Protein AF-A0A843HU38-F1 (afdb_monomer_lite)

Structure (mmCIF, N/CA/C/O backbone):
data_AF-A0A843HU38-F1
#
_entry.id   AF-A0A843HU38-F1
#
loop_
_atom_site.group_PDB
_atom_site.id
_atom_site.type_symbol
_atom_site.label_atom_id
_atom_site.label_alt_id
_atom_site.label_comp_id
_atom_site.label_asym_id
_atom_site.label_entity_id
_atom_site.label_seq_id
_atom_site.pdbx_PDB_ins_code
_atom_site.Cartn_x
_atom_site.Cartn_y
_atom_site.Cartn_z
_atom_site.occupancy
_atom_site.B_iso_or_equiv
_atom_site.auth_seq_id
_atom_site.auth_comp_id
_atom_site.auth_asym_id
_atom_site.auth_atom_id
_atom_site.pdbx_PDB_model_num
ATOM 1 N N . SER A 1 1 ? -10.824 19.002 -16.395 1.00 32.62 1 SER A N 1
ATOM 2 C CA . SER A 1 1 ? -9.984 17.802 -16.199 1.00 32.62 1 SER A CA 1
ATOM 3 C C . SER A 1 1 ? -10.282 17.209 -14.826 1.00 32.62 1 SER A C 1
ATOM 5 O O . SER A 1 1 ? -10.144 17.912 -13.830 1.00 32.62 1 SER A O 1
ATOM 7 N N . LYS A 1 2 ? -10.830 15.987 -14.764 1.00 26.70 2 LYS A N 1
ATOM 8 C CA . LYS A 1 2 ? -11.306 15.345 -13.524 1.00 26.70 2 LYS A CA 1
ATOM 9 C C . LYS A 1 2 ? -10.109 14.921 -12.654 1.00 26.70 2 LYS A C 1
ATOM 11 O O . LYS A 1 2 ? -9.515 13.875 -12.888 1.00 26.70 2 LYS A O 1
ATOM 16 N N . ARG A 1 3 ? -9.763 15.745 -11.654 1.00 23.45 3 ARG A N 1
ATOM 17 C CA . ARG A 1 3 ? -8.816 15.418 -10.572 1.00 23.45 3 ARG A CA 1
ATOM 18 C C . ARG A 1 3 ? -9.426 14.336 -9.681 1.00 23.45 3 ARG A C 1
ATOM 20 O O . ARG A 1 3 ? -10.313 14.628 -8.882 1.00 23.45 3 ARG A O 1
ATOM 27 N N . PHE A 1 4 ? -8.924 13.110 -9.761 1.00 26.09 4 PHE A N 1
ATOM 28 C CA . PHE A 1 4 ? -9.135 12.134 -8.695 1.00 26.09 4 PHE A CA 1
ATOM 29 C C . PHE A 1 4 ? -8.194 12.484 -7.532 1.00 26.09 4 PHE A C 1
ATOM 31 O O . PHE A 1 4 ? -7.092 11.962 -7.422 1.00 26.09 4 PHE A O 1
ATOM 38 N N . LYS A 1 5 ? -8.618 13.420 -6.669 1.00 26.48 5 LYS A N 1
ATOM 39 C CA . LYS A 1 5 ? -8.007 13.627 -5.349 1.00 26.48 5 LYS A CA 1
ATOM 40 C C . LYS A 1 5 ? -8.326 12.397 -4.494 1.00 26.48 5 LYS A C 1
ATOM 42 O O . LYS A 1 5 ? -9.432 12.279 -3.969 1.00 26.48 5 LYS A O 1
ATOM 47 N N . LEU A 1 6 ? -7.357 11.510 -4.282 1.00 33.59 6 LEU A N 1
ATOM 48 C CA . LEU A 1 6 ? -7.255 10.888 -2.962 1.00 33.59 6 LEU A CA 1
ATOM 49 C C . LEU A 1 6 ? -7.053 12.059 -1.994 1.00 33.59 6 LEU A C 1
ATOM 51 O O . LEU A 1 6 ? -6.041 12.745 -2.076 1.00 33.59 6 LEU A O 1
ATOM 55 N N . LYS A 1 7 ? -8.073 12.388 -1.190 1.00 31.72 7 LYS A N 1
ATOM 56 C CA . LYS A 1 7 ? -8.043 13.509 -0.236 1.00 31.72 7 LYS A CA 1
ATOM 57 C C . LYS A 1 7 ? -6.985 13.258 0.843 1.00 31.72 7 LYS A C 1
ATOM 59 O O . LYS A 1 7 ? -7.378 12.929 1.945 1.00 31.72 7 LYS A O 1
ATOM 64 N N . TYR A 1 8 ? -5.699 13.423 0.565 1.00 39.56 8 TYR A N 1
ATOM 65 C CA . TYR A 1 8 ? -4.694 13.740 1.580 1.00 39.56 8 TYR A CA 1
ATOM 66 C C . TYR A 1 8 ? -3.600 14.568 0.891 1.00 39.56 8 TYR A C 1
ATOM 68 O O . TYR A 1 8 ? -2.756 14.030 0.182 1.00 39.56 8 TYR A O 1
ATOM 76 N N . GLU A 1 9 ? -3.689 15.891 1.040 1.00 31.41 9 GLU A N 1
ATOM 77 C CA . GLU A 1 9 ? -2.620 16.839 0.707 1.00 31.41 9 GLU A CA 1
ATOM 78 C C . GLU A 1 9 ? -1.6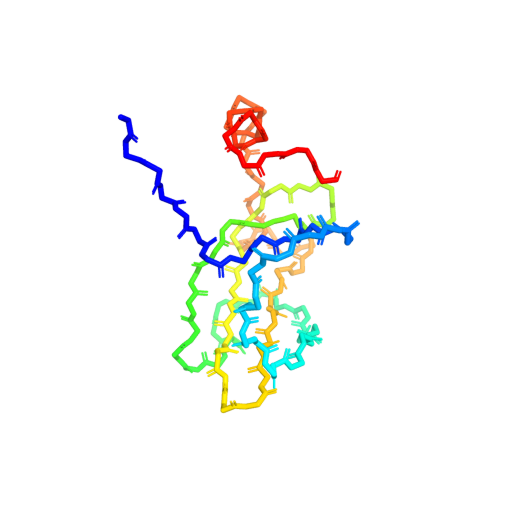90 16.913 1.924 1.00 31.41 9 GLU A C 1
ATOM 80 O O . GLU A 1 9 ? -2.125 17.274 3.017 1.00 31.41 9 GLU A O 1
ATOM 85 N N . VAL A 1 10 ? -0.423 16.547 1.741 1.00 36.75 10 VAL A N 1
ATOM 86 C CA . VAL A 1 10 ? 0.665 17.040 2.589 1.00 36.75 10 VAL A CA 1
ATOM 87 C C . VAL A 1 10 ? 1.011 18.417 2.046 1.00 36.75 10 VAL A C 1
ATOM 89 O O . VAL A 1 10 ? 1.426 18.489 0.893 1.00 36.75 10 VAL A O 1
ATOM 92 N N . VAL A 1 11 ? 0.854 19.484 2.833 1.00 35.75 11 VAL A N 1
ATOM 93 C CA . VAL A 1 11 ? 1.570 20.739 2.567 1.00 35.75 11 VAL A CA 1
ATOM 94 C C . VAL A 1 11 ? 1.925 21.423 3.881 1.00 35.75 11 VAL A C 1
ATOM 96 O O . VAL A 1 11 ? 1.090 21.612 4.766 1.00 35.75 11 VAL A O 1
ATOM 99 N N . GLU A 1 12 ? 3.204 21.760 3.956 1.00 34.94 12 GLU A N 1
ATOM 100 C CA . GLU A 1 12 ? 3.839 22.677 4.886 1.00 34.94 12 GLU A CA 1
ATOM 101 C C . GLU A 1 12 ? 3.087 24.017 4.980 1.00 34.94 12 GLU A C 1
ATOM 103 O O . GLU A 1 12 ? 2.408 24.468 4.058 1.00 34.94 12 GLU A O 1
ATOM 108 N N . THR A 1 13 ? 3.162 24.632 6.150 1.00 44.72 13 THR A N 1
ATOM 109 C CA . THR A 1 13 ? 2.321 25.749 6.581 1.00 44.72 13 THR A CA 1
ATOM 110 C C . THR A 1 13 ? 2.512 27.026 5.763 1.00 44.72 13 THR A C 1
ATOM 112 O O . THR A 1 13 ? 3.643 27.436 5.530 1.00 44.72 13 THR A O 1
ATOM 115 N N . CYS A 1 14 ? 1.402 27.699 5.437 1.00 31.69 14 CYS A N 1
ATOM 116 C CA . CYS A 1 14 ? 1.067 29.076 5.844 1.00 31.69 14 CYS A CA 1
ATOM 117 C C . CYS A 1 14 ? -0.207 29.536 5.102 1.00 31.69 14 CYS A C 1
ATOM 119 O O . CYS A 1 14 ? -0.264 29.487 3.878 1.00 31.69 14 CYS A O 1
ATOM 121 N N . SER A 1 15 ? -1.199 30.025 5.858 1.00 34.94 15 SER A N 1
ATOM 122 C CA . SER A 1 15 ? -2.422 30.719 5.393 1.00 34.94 15 SER A CA 1
ATOM 123 C C . SER A 1 15 ? -3.646 29.856 5.002 1.00 34.94 15 SER A C 1
ATOM 125 O O . SER A 1 15 ? -3.879 29.522 3.847 1.00 34.94 15 SER A O 1
ATOM 127 N N . ASN A 1 16 ? -4.493 29.617 6.015 1.00 35.38 16 ASN A N 1
ATOM 128 C CA . ASN A 1 16 ? -5.967 29.558 5.986 1.00 35.38 16 ASN A CA 1
ATOM 129 C C . ASN A 1 16 ? -6.692 28.554 5.063 1.00 35.38 16 ASN A C 1
ATOM 131 O O . ASN A 1 16 ? -7.326 28.986 4.112 1.00 35.38 16 ASN A O 1
ATOM 135 N N . VAL A 1 17 ? -6.740 27.264 5.443 1.00 30.06 17 VAL A N 1
ATOM 136 C CA . VAL A 1 17 ? -7.964 26.420 5.555 1.00 30.06 17 VAL A CA 1
ATOM 137 C C . VAL A 1 17 ? -7.617 25.203 6.438 1.00 30.06 17 VAL A C 1
ATOM 139 O O . VAL A 1 17 ? -6.778 24.386 6.067 1.00 30.06 17 VAL A O 1
ATOM 142 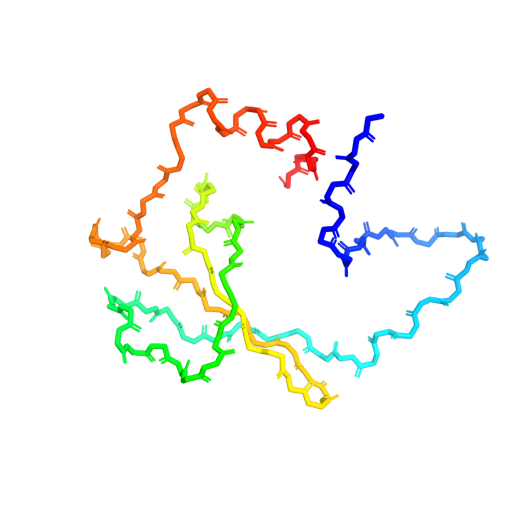N N . LEU A 1 18 ? -8.260 25.055 7.604 1.00 30.09 18 LEU A N 1
ATOM 143 C CA . LEU A 1 18 ? -8.148 23.855 8.450 1.00 30.09 18 LEU A CA 1
ATOM 144 C C . LEU A 1 18 ? -8.922 22.682 7.823 1.00 30.09 18 LEU A C 1
ATOM 146 O O . LEU A 1 18 ? -10.147 22.737 7.718 1.00 30.09 18 LEU A O 1
ATOM 150 N N . PHE A 1 19 ? -8.242 21.578 7.511 1.00 41.00 19 PHE A N 1
ATOM 151 C CA . PHE A 1 19 ? -8.888 20.282 7.293 1.00 41.00 19 PHE A CA 1
ATOM 152 C C . PHE A 1 19 ? -8.604 19.377 8.495 1.00 41.00 19 PHE A C 1
ATOM 154 O O . PHE A 1 19 ? -7.492 18.889 8.673 1.00 41.00 19 PHE A O 1
ATOM 161 N N . TYR A 1 20 ? -9.621 19.153 9.333 1.00 40.56 20 TYR A N 1
ATOM 162 C CA . TYR A 1 20 ? -9.574 18.210 10.454 1.00 40.56 20 TYR A CA 1
ATOM 163 C C . TYR A 1 20 ? -9.314 16.780 9.945 1.00 40.56 20 TYR A C 1
ATOM 165 O O . TYR A 1 20 ? -10.240 16.061 9.571 1.00 40.56 20 TYR A O 1
ATOM 173 N N . CYS A 1 21 ? -8.061 16.331 9.972 1.00 57.66 21 CYS A N 1
ATOM 174 C CA . CYS A 1 21 ? -7.735 14.910 10.004 1.00 57.66 21 CYS A CA 1
ATOM 175 C C . CYS A 1 21 ? -7.027 14.624 11.329 1.00 57.66 21 CYS A C 1
ATOM 177 O O . CYS A 1 21 ? -5.816 14.448 11.369 1.00 57.66 21 CYS A O 1
ATOM 179 N N . ASN A 1 22 ? -7.795 14.551 12.424 1.00 69.81 22 ASN A N 1
ATOM 180 C CA . ASN A 1 22 ? -7.319 14.087 13.739 1.00 69.81 22 ASN A CA 1
ATOM 181 C C . ASN A 1 22 ? -7.032 12.572 13.736 1.00 69.81 22 ASN A C 1
ATOM 183 O O . ASN A 1 22 ? -7.364 11.863 14.687 1.00 69.81 22 ASN A O 1
ATOM 187 N N . LYS A 1 23 ? -6.502 12.043 12.627 1.00 75.44 23 LYS A N 1
ATOM 188 C CA . LYS A 1 23 ? -6.173 10.633 12.483 1.00 75.44 23 LYS A CA 1
ATOM 189 C C . LYS A 1 23 ? -4.672 10.464 12.433 1.00 75.44 23 LYS A C 1
ATOM 191 O O . LYS A 1 23 ? -3.998 11.069 11.608 1.00 75.44 23 LYS A O 1
ATOM 196 N N . VAL A 1 24 ? -4.183 9.591 13.299 1.00 82.69 24 VAL A N 1
ATOM 197 C CA . VAL A 1 24 ? -2.783 9.181 13.305 1.00 82.69 24 VAL A CA 1
ATOM 198 C C . VAL A 1 24 ? -2.537 8.263 12.112 1.00 82.69 24 VAL A C 1
ATOM 200 O O . VAL A 1 24 ? -3.339 7.369 11.831 1.00 82.69 24 VAL A O 1
ATOM 203 N N . PHE A 1 25 ? -1.439 8.482 11.400 1.00 83.44 25 PHE A N 1
ATOM 204 C CA . PHE A 1 25 ? -0.992 7.580 10.348 1.00 83.44 25 PHE A CA 1
ATOM 205 C C . PHE A 1 25 ? -0.013 6.567 10.927 1.00 83.44 25 PHE A C 1
ATOM 207 O O . PHE A 1 25 ? 0.985 6.936 11.538 1.00 83.44 25 PHE A O 1
ATOM 214 N N . GLU A 1 26 ? -0.297 5.288 10.718 1.00 88.38 26 GLU A N 1
ATOM 215 C CA . GLU A 1 26 ? 0.546 4.191 11.179 1.00 88.38 26 GLU A CA 1
ATOM 216 C C . GLU A 1 26 ? 0.933 3.293 10.005 1.00 88.38 26 GLU A C 1
ATOM 218 O O . GLU A 1 26 ? 0.152 3.061 9.077 1.00 88.38 26 GLU A O 1
ATOM 223 N N . ASN A 1 27 ? 2.140 2.739 10.073 1.00 87.56 27 ASN A N 1
ATOM 224 C CA . ASN A 1 27 ? 2.555 1.671 9.178 1.00 87.56 27 ASN A CA 1
ATOM 225 C C . ASN A 1 27 ? 2.194 0.329 9.814 1.00 87.56 27 ASN A C 1
ATOM 227 O O . ASN A 1 27 ? 2.665 -0.006 10.898 1.00 87.56 27 ASN A O 1
ATOM 231 N N . GLY A 1 28 ? 1.347 -0.431 9.131 1.00 90.69 28 GLY A N 1
ATOM 232 C CA . GLY A 1 28 ? 1.101 -1.829 9.442 1.00 90.69 28 GLY A CA 1
ATOM 233 C C . GLY A 1 28 ? 2.261 -2.726 8.993 1.00 90.69 28 GLY A C 1
ATOM 234 O O . GLY A 1 28 ? 3.185 -2.265 8.314 1.00 90.69 28 GLY A O 1
ATOM 235 N N . PRO A 1 29 ? 2.206 -4.024 9.338 1.00 94.00 29 PRO A N 1
ATOM 236 C CA . PRO A 1 29 ? 3.204 -4.989 8.900 1.00 94.00 29 PRO A CA 1
ATOM 237 C C . PRO A 1 29 ? 3.228 -5.114 7.373 1.00 94.00 29 PRO A C 1
ATOM 239 O O . PRO A 1 29 ? 2.206 -4.947 6.695 1.00 94.00 29 PRO A O 1
ATOM 242 N N . LEU A 1 30 ? 4.404 -5.448 6.839 1.00 95.50 30 LEU A N 1
ATOM 243 C CA . LEU A 1 30 ? 4.532 -5.846 5.442 1.00 95.50 30 LEU A CA 1
ATOM 244 C C . LEU A 1 30 ? 3.766 -7.147 5.216 1.00 95.50 30 LEU A C 1
ATOM 246 O O . LEU A 1 30 ? 3.899 -8.084 6.001 1.00 95.50 30 LEU A O 1
ATOM 250 N N . PHE A 1 31 ? 3.005 -7.215 4.128 1.00 97.38 31 PHE A N 1
ATOM 251 C CA . PHE A 1 31 ? 2.258 -8.421 3.776 1.00 97.38 31 PHE A CA 1
ATOM 252 C C . PHE A 1 31 ? 2.922 -9.166 2.617 1.00 97.38 31 PHE A C 1
ATOM 254 O O . PHE A 1 31 ? 3.416 -8.561 1.661 1.00 97.38 31 PHE A O 1
ATOM 261 N N . TRP A 1 32 ? 2.903 -10.491 2.683 1.00 97.50 32 TRP A N 1
ATOM 262 C CA . TRP A 1 32 ? 3.406 -11.381 1.637 1.00 97.50 32 TRP A CA 1
ATOM 263 C C . TRP A 1 32 ? 2.281 -11.871 0.723 1.00 97.50 32 TRP A C 1
ATOM 265 O O . TRP A 1 32 ? 2.505 -12.157 -0.455 1.00 97.50 32 TRP A O 1
ATOM 275 N N . LYS A 1 33 ? 1.053 -11.944 1.247 1.00 97.38 33 LYS A N 1
ATOM 276 C CA . LYS A 1 33 ? -0.151 -12.372 0.524 1.00 97.38 33 LYS A CA 1
ATOM 277 C C . LYS A 1 33 ? -1.322 -11.449 0.843 1.00 97.38 33 LYS A C 1
ATOM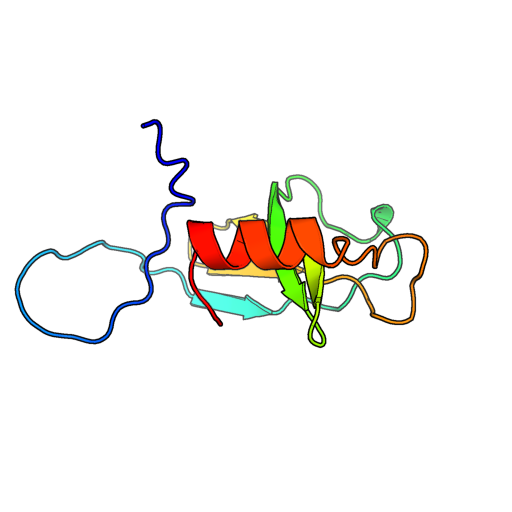 279 O O . LYS A 1 33 ? -1.453 -10.9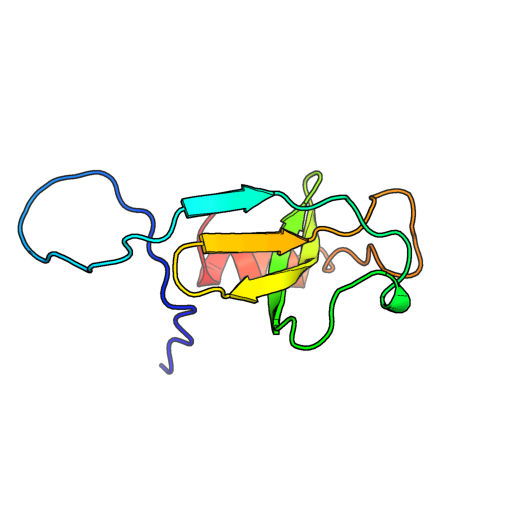44 1.952 1.00 97.38 33 LYS A O 1
ATOM 284 N N . ARG A 1 34 ? -2.245 -11.272 -0.110 1.00 95.12 34 ARG A N 1
ATOM 285 C CA . ARG A 1 34 ? -3.450 -10.440 0.107 1.00 95.12 34 ARG A CA 1
ATOM 286 C C . ARG A 1 34 ? -4.363 -10.970 1.216 1.00 95.12 34 ARG A C 1
ATOM 288 O O . ARG A 1 34 ? -5.103 -10.187 1.794 1.00 95.12 34 ARG A O 1
ATOM 295 N N . THR A 1 35 ? -4.314 -12.268 1.507 1.00 96.56 35 THR A N 1
ATOM 296 C CA . THR A 1 35 ? -5.099 -12.914 2.570 1.00 96.56 35 THR A CA 1
ATOM 297 C C . THR A 1 35 ? -4.667 -12.505 3.979 1.00 96.56 35 THR A C 1
ATOM 299 O O . THR A 1 35 ? -5.435 -12.695 4.912 1.00 96.56 35 THR A O 1
ATOM 302 N N . GLU A 1 36 ? -3.467 -11.939 4.140 1.00 96.81 36 GLU A N 1
ATOM 303 C CA . GLU A 1 36 ? -2.967 -11.410 5.420 1.00 96.81 36 GLU A CA 1
ATOM 304 C C . GLU A 1 36 ? -3.547 -10.024 5.738 1.00 96.81 36 GLU A C 1
ATOM 306 O O . GLU A 1 36 ? -3.498 -9.567 6.879 1.00 96.81 36 GLU A O 1
ATOM 311 N N . LEU A 1 37 ? -4.102 -9.338 4.733 1.00 96.88 37 LEU A N 1
ATOM 312 C CA . LEU A 1 37 ? -4.697 -8.025 4.926 1.00 96.88 37 LEU A CA 1
ATOM 313 C C . LEU A 1 37 ? -6.019 -8.145 5.693 1.00 96.88 37 LEU A C 1
ATOM 315 O O . LEU A 1 37 ? -6.839 -9.021 5.397 1.00 96.88 37 LEU A O 1
ATOM 319 N N . PRO A 1 38 ? -6.295 -7.225 6.632 1.00 95.94 38 PRO A N 1
ATOM 320 C CA . PRO A 1 38 ? -7.564 -7.229 7.334 1.00 95.94 38 PRO A CA 1
ATOM 321 C C . PRO A 1 38 ? -8.727 -6.966 6.373 1.00 95.94 38 PRO A C 1
ATOM 323 O O . PRO A 1 38 ? -8.606 -6.254 5.373 1.00 95.94 38 PRO A O 1
ATOM 326 N N . LYS A 1 39 ? -9.911 -7.478 6.720 1.00 95.56 39 LYS A N 1
ATOM 327 C CA . LYS A 1 39 ? -11.138 -7.181 5.970 1.00 95.56 39 LYS A CA 1
ATOM 328 C C . LYS A 1 39 ? -11.402 -5.669 5.938 1.00 95.56 39 LYS A C 1
ATOM 330 O O . LYS A 1 39 ? -11.183 -4.967 6.936 1.00 95.56 39 LYS A O 1
ATOM 335 N N . GLY A 1 40 ? -11.906 -5.200 4.795 1.00 93.62 40 GLY A N 1
ATOM 336 C CA . GLY A 1 40 ? -12.314 -3.809 4.580 1.00 93.62 40 GLY A CA 1
ATOM 337 C C . GLY A 1 40 ? -11.180 -2.837 4.245 1.00 93.62 40 GLY A C 1
ATOM 338 O O . GLY A 1 40 ? -11.394 -1.628 4.301 1.00 93.62 40 GLY A O 1
ATOM 339 N N . VAL A 1 41 ? -9.980 -3.325 3.915 1.00 95.94 41 VAL A N 1
ATOM 340 C CA . VAL A 1 41 ? -8.916 -2.459 3.389 1.00 95.94 41 VAL A CA 1
ATOM 341 C C . VAL A 1 41 ? -9.278 -1.891 2.017 1.00 95.94 41 VAL A C 1
ATOM 343 O O . VAL A 1 41 ? -9.887 -2.564 1.184 1.00 95.94 41 VAL A O 1
ATOM 346 N N . LYS A 1 42 ? -8.847 -0.657 1.760 1.00 95.12 42 LYS A N 1
ATOM 347 C CA . LYS A 1 42 ? -8.982 0.025 0.472 1.00 95.12 42 LYS A CA 1
ATOM 348 C C . LYS A 1 42 ? -7.642 0.016 -0.252 1.00 95.12 42 LYS A C 1
ATOM 350 O O . LYS A 1 42 ? -6.605 0.249 0.362 1.00 95.12 42 LYS A O 1
ATOM 355 N N . LYS A 1 43 ? -7.669 -0.274 -1.551 1.00 95.06 43 LYS A N 1
ATOM 356 C CA . LYS A 1 43 ? -6.483 -0.282 -2.414 1.00 95.06 43 LYS A CA 1
ATOM 357 C C . LYS A 1 43 ? -6.054 1.149 -2.744 1.00 95.06 43 LYS A C 1
ATOM 359 O O . LYS A 1 43 ? -6.905 1.996 -3.004 1.00 95.06 43 LYS A O 1
ATOM 364 N N . ILE A 1 44 ? -4.749 1.394 -2.785 1.00 92.62 44 ILE A N 1
ATOM 365 C CA . ILE A 1 44 ? -4.145 2.668 -3.185 1.00 92.62 44 ILE A CA 1
ATOM 366 C C . ILE A 1 44 ? -2.823 2.415 -3.920 1.00 92.62 44 ILE A C 1
ATOM 368 O O . ILE A 1 44 ? -2.101 1.475 -3.596 1.00 92.62 44 ILE A O 1
ATOM 372 N N . LYS A 1 45 ? -2.490 3.250 -4.907 1.00 90.88 45 LYS A N 1
ATOM 373 C CA . LYS A 1 45 ? -1.140 3.292 -5.483 1.00 90.88 45 LYS A CA 1
ATOM 374 C C . LYS A 1 45 ? -0.270 4.197 -4.618 1.00 90.88 45 LYS A C 1
ATOM 376 O O . LYS A 1 45 ? -0.631 5.351 -4.409 1.00 90.88 45 LYS A O 1
ATOM 381 N N . ALA A 1 46 ? 0.831 3.670 -4.090 1.00 89.44 46 ALA A N 1
ATOM 382 C CA . ALA A 1 46 ? 1.737 4.434 -3.236 1.00 89.44 46 ALA A CA 1
ATOM 383 C C . ALA A 1 46 ? 3.181 3.934 -3.355 1.00 89.44 46 ALA A C 1
ATOM 385 O O . ALA A 1 46 ? 3.424 2.807 -3.796 1.00 89.44 46 ALA A O 1
ATOM 386 N N . LEU A 1 47 ? 4.126 4.772 -2.927 1.00 89.44 47 LEU A N 1
ATOM 387 C CA . LEU A 1 47 ? 5.543 4.434 -2.885 1.00 89.44 47 LEU A CA 1
ATOM 388 C C . LEU A 1 47 ? 5.827 3.368 -1.811 1.00 89.44 47 LEU A C 1
ATOM 390 O O . LEU A 1 47 ? 5.420 3.487 -0.648 1.00 89.44 47 LEU A O 1
ATOM 394 N N . SER A 1 48 ? 6.550 2.326 -2.210 1.00 90.75 48 SER A N 1
ATOM 395 C CA . SER A 1 48 ? 7.124 1.306 -1.337 1.00 90.75 48 SER A CA 1
ATOM 396 C C . SER A 1 48 ? 8.458 0.870 -1.924 1.00 90.75 48 SER A C 1
ATOM 398 O O . SER A 1 48 ? 8.506 0.502 -3.092 1.00 90.75 48 SER A O 1
ATOM 400 N N . ASN A 1 49 ? 9.530 0.922 -1.131 1.00 91.06 49 ASN A N 1
ATOM 401 C CA . ASN A 1 49 ? 10.866 0.462 -1.530 1.00 91.06 49 ASN A CA 1
ATOM 402 C C . ASN A 1 49 ? 11.323 0.987 -2.915 1.00 91.06 49 ASN A C 1
ATOM 404 O O . ASN A 1 49 ? 11.785 0.229 -3.765 1.00 91.06 49 ASN A O 1
ATOM 408 N N . GLY A 1 50 ? 11.121 2.288 -3.162 1.00 87.12 50 GLY A N 1
ATOM 409 C CA . GLY A 1 50 ? 11.528 2.970 -4.399 1.00 87.12 50 GLY A CA 1
ATOM 410 C C . GLY A 1 50 ? 10.611 2.766 -5.611 1.00 87.12 50 GLY A C 1
ATOM 411 O O . GLY A 1 50 ? 10.874 3.318 -6.673 1.00 87.12 50 GLY A O 1
ATOM 412 N N . SER A 1 51 ? 9.521 2.003 -5.493 1.00 91.69 51 SER A N 1
ATOM 413 C CA . SER A 1 51 ? 8.573 1.769 -6.590 1.00 91.69 51 SER A CA 1
ATOM 414 C C . SER A 1 51 ? 7.142 2.137 -6.208 1.00 91.69 51 SER A C 1
ATOM 416 O O . SER A 1 51 ? 6.725 1.956 -5.064 1.00 91.69 51 SER A O 1
ATOM 418 N N . ILE A 1 52 ? 6.355 2.611 -7.178 1.00 92.56 52 ILE A N 1
ATOM 419 C CA . ILE A 1 52 ? 4.904 2.741 -7.007 1.00 92.56 52 ILE A CA 1
ATOM 420 C C . ILE A 1 52 ? 4.280 1.357 -7.171 1.00 92.56 52 ILE A C 1
ATOM 422 O O . ILE A 1 52 ? 4.403 0.732 -8.224 1.00 92.56 52 ILE A O 1
ATOM 426 N N . VAL A 1 53 ? 3.609 0.884 -6.125 1.00 95.00 53 VAL A N 1
ATOM 427 C CA . VAL A 1 53 ? 2.993 -0.448 -6.066 1.00 95.00 53 VAL A CA 1
ATOM 428 C C . VAL A 1 53 ? 1.557 -0.363 -5.553 1.00 95.00 53 VAL A C 1
ATOM 430 O O . VAL A 1 53 ? 1.077 0.689 -5.125 1.00 95.00 53 VAL A O 1
ATOM 433 N N . ASP A 1 54 ? 0.861 -1.496 -5.602 1.00 95.88 54 ASP A N 1
ATOM 434 C CA . ASP A 1 54 ? -0.433 -1.660 -4.949 1.00 95.88 54 ASP A CA 1
ATOM 435 C C . ASP A 1 54 ? -0.261 -1.792 -3.429 1.00 95.88 54 ASP A C 1
ATOM 437 O O . ASP A 1 54 ? 0.094 -2.852 -2.909 1.00 95.88 54 ASP A O 1
ATOM 441 N N . CYS A 1 55 ? -0.561 -0.712 -2.720 1.00 94.88 55 CYS A N 1
ATOM 442 C CA . CYS A 1 55 ? -0.657 -0.656 -1.269 1.00 94.88 55 CYS A CA 1
ATOM 443 C C . CYS A 1 55 ? -2.124 -0.698 -0.832 1.00 94.88 55 CYS A C 1
ATOM 445 O O . CYS A 1 55 ? -3.057 -0.605 -1.638 1.00 94.88 55 CYS A O 1
ATOM 447 N N . TYR A 1 56 ? -2.338 -0.835 0.470 1.00 96.19 56 TYR A N 1
ATOM 448 C CA . TYR A 1 56 ? -3.670 -0.867 1.052 1.00 96.19 56 TYR A CA 1
ATOM 449 C C . TYR A 1 56 ? -3.713 -0.025 2.313 1.00 96.19 56 TYR A C 1
ATOM 451 O O . TYR A 1 56 ? -2.709 0.112 3.003 1.00 96.19 56 TYR A O 1
ATOM 459 N N . TYR A 1 57 ? -4.874 0.521 2.642 1.00 94.31 57 TYR A N 1
ATOM 460 C CA . TYR A 1 57 ? -5.066 1.199 3.913 1.00 94.31 57 TYR A CA 1
ATOM 461 C C . TYR A 1 57 ? -6.373 0.784 4.569 1.00 94.31 57 TYR A C 1
ATOM 463 O O . TYR A 1 57 ? -7.365 0.483 3.898 1.00 94.31 57 TYR A O 1
ATOM 471 N N . LYS A 1 58 ? -6.374 0.771 5.900 1.00 94.31 58 LYS A N 1
ATOM 472 C CA . LYS A 1 58 ? -7.582 0.622 6.704 1.00 94.31 58 LYS A CA 1
ATOM 473 C C . LYS A 1 58 ? -7.816 1.900 7.477 1.00 94.31 58 LYS A C 1
ATOM 475 O O . LYS A 1 58 ? -6.986 2.324 8.276 1.00 94.31 58 LYS A O 1
ATOM 480 N N . GLU A 1 59 ? -8.968 2.497 7.229 1.00 91.44 59 GLU A N 1
ATOM 481 C CA . GLU A 1 59 ? -9.417 3.662 7.965 1.00 91.44 59 GLU A CA 1
ATOM 482 C C . GLU A 1 59 ? -10.159 3.218 9.228 1.00 91.44 59 GLU A C 1
ATOM 484 O O . GLU A 1 59 ? -11.090 2.415 9.172 1.00 91.44 59 GLU A O 1
ATOM 489 N N . MET A 1 60 ? -9.731 3.741 10.372 1.00 88.31 60 MET A N 1
ATOM 490 C CA . MET A 1 60 ? -10.377 3.577 11.671 1.00 88.31 60 MET A CA 1
ATOM 491 C C . MET A 1 60 ? -10.877 4.940 12.173 1.00 88.31 60 MET A C 1
ATOM 493 O O . MET A 1 60 ? -10.679 5.974 11.526 1.00 88.31 60 MET A O 1
ATOM 497 N N . LYS A 1 61 ? -11.542 4.952 13.336 1.00 86.62 61 LYS A N 1
ATOM 498 C CA . LYS A 1 61 ? -12.101 6.176 13.935 1.00 86.62 61 LYS A CA 1
ATOM 499 C C . LYS A 1 61 ? -11.030 7.252 14.158 1.00 86.62 61 LYS A C 1
ATOM 501 O O . LYS A 1 61 ? -11.251 8.401 13.797 1.00 86.62 61 LYS A O 1
ATOM 506 N N . THR A 1 62 ? -9.872 6.863 14.689 1.00 85.81 62 THR A N 1
ATOM 507 C CA . THR A 1 62 ? -8.794 7.773 15.126 1.00 85.81 62 THR A CA 1
ATOM 508 C C . THR A 1 62 ? -7.470 7.571 14.393 1.00 85.81 62 THR A C 1
ATOM 510 O O . THR A 1 62 ? -6.504 8.270 14.679 1.00 85.81 62 THR A O 1
ATOM 513 N N . LYS A 1 63 ? -7.384 6.613 13.465 1.00 87.56 63 LYS A N 1
ATOM 514 C CA . LYS A 1 63 ? -6.144 6.330 12.736 1.00 87.56 63 LYS A CA 1
ATOM 515 C C . LYS A 1 63 ? -6.364 5.736 11.356 1.00 87.56 63 LYS A C 1
ATOM 517 O O . LYS A 1 63 ? -7.435 5.202 11.065 1.00 87.56 63 LYS A O 1
ATOM 522 N N . ILE A 1 64 ? -5.337 5.825 10.521 1.00 88.50 64 ILE A N 1
ATOM 523 C CA . ILE A 1 64 ? -5.242 5.174 9.216 1.00 88.50 64 ILE A CA 1
ATOM 524 C C . ILE A 1 64 ? -3.995 4.296 9.236 1.00 88.50 64 ILE A C 1
ATOM 526 O O . ILE A 1 64 ? -2.891 4.788 9.454 1.00 88.50 64 ILE A O 1
ATOM 530 N N . ILE A 1 65 ? -4.177 2.997 9.003 1.00 92.94 65 ILE A N 1
ATOM 531 C CA . ILE A 1 65 ? -3.075 2.033 8.954 1.00 92.94 65 ILE A CA 1
ATOM 532 C C . ILE A 1 65 ? -2.780 1.711 7.493 1.00 92.94 65 ILE A C 1
ATOM 534 O O . ILE A 1 65 ? -3.673 1.241 6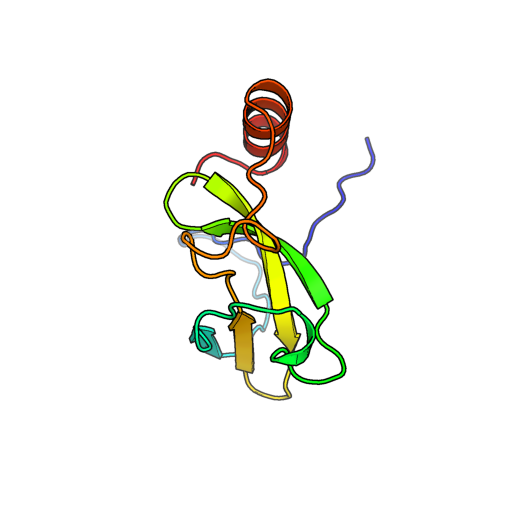.782 1.00 92.94 65 ILE A O 1
ATOM 538 N N . PHE A 1 66 ? -1.543 1.935 7.055 1.00 93.00 66 PHE A N 1
ATOM 539 C CA . PHE A 1 66 ? -1.063 1.577 5.722 1.00 93.00 66 PHE A CA 1
ATOM 540 C C . PHE A 1 66 ? -0.372 0.217 5.722 1.00 93.00 66 PHE A C 1
ATOM 542 O O . PHE A 1 66 ? 0.522 -0.041 6.517 1.00 93.00 66 PHE A O 1
ATOM 549 N N . TYR A 1 67 ? -0.733 -0.624 4.765 1.00 96.44 67 TYR A N 1
ATOM 550 C CA . TYR A 1 67 ? -0.136 -1.927 4.518 1.00 96.44 67 TYR A CA 1
ATOM 551 C C . TYR A 1 67 ? 0.576 -1.887 3.172 1.00 96.44 67 TYR A C 1
ATOM 553 O O . TYR A 1 67 ? -0.045 -1.631 2.132 1.00 96.44 67 TYR A O 1
ATOM 561 N N . ARG A 1 68 ? 1.883 -2.147 3.193 1.00 96.25 68 ARG A N 1
ATOM 562 C CA . ARG A 1 68 ? 2.720 -2.221 1.993 1.00 96.25 68 ARG A CA 1
ATOM 563 C C . ARG A 1 68 ? 3.108 -3.675 1.720 1.00 96.25 68 ARG A C 1
ATOM 565 O O . ARG A 1 68 ? 3.336 -4.421 2.673 1.00 96.25 68 ARG A O 1
ATOM 572 N N . PRO A 1 69 ? 3.166 -4.100 0.450 1.00 97.94 69 PRO A N 1
ATOM 573 C CA . PRO A 1 69 ? 3.629 -5.440 0.130 1.00 97.94 69 PRO A CA 1
ATOM 574 C C . PRO A 1 69 ? 5.110 -5.577 0.484 1.00 97.94 69 PRO A C 1
ATOM 576 O O . PRO A 1 69 ? 5.886 -4.633 0.313 1.00 97.94 69 PRO A O 1
ATOM 579 N N . ASN A 1 70 ? 5.512 -6.761 0.941 1.00 97.06 70 ASN A N 1
ATOM 580 C CA . ASN A 1 70 ? 6.922 -7.090 1.096 1.00 97.06 70 ASN A CA 1
ATOM 581 C C . ASN A 1 70 ? 7.611 -7.064 -0.287 1.00 97.06 70 ASN A C 1
ATOM 583 O O . ASN A 1 70 ? 7.118 -7.742 -1.190 1.00 97.06 70 ASN A O 1
ATOM 587 N N . PRO A 1 71 ? 8.742 -6.353 -0.470 1.00 95.56 71 PRO A N 1
ATOM 588 C CA . PRO A 1 71 ? 9.464 -6.295 -1.747 1.00 95.56 71 PRO A CA 1
ATOM 589 C C . PRO A 1 71 ? 9.841 -7.657 -2.338 1.00 95.56 71 PRO A C 1
ATOM 591 O O . PRO A 1 71 ? 9.865 -7.827 -3.554 1.00 95.56 71 PRO A O 1
ATOM 594 N N . ASN A 1 72 ? 10.075 -8.653 -1.483 1.00 96.62 72 ASN A N 1
ATOM 595 C CA . ASN A 1 72 ? 10.432 -10.005 -1.904 1.00 96.62 72 ASN A CA 1
ATOM 596 C C . ASN A 1 72 ? 9.211 -10.841 -2.332 1.00 96.62 72 ASN A C 1
ATOM 598 O O . ASN A 1 72 ? 9.358 -11.892 -2.958 1.00 96.62 72 ASN A O 1
ATOM 602 N N . ALA A 1 73 ? 7.988 -10.391 -2.040 1.00 96.19 73 ALA A N 1
ATOM 603 C CA . ALA A 1 73 ? 6.758 -11.103 -2.363 1.00 96.19 73 ALA A CA 1
ATOM 604 C C . ALA A 1 73 ? 6.273 -10.774 -3.787 1.00 96.19 73 ALA A C 1
ATOM 606 O O . ALA A 1 73 ? 5.298 -10.045 -3.976 1.00 96.19 73 ALA A O 1
ATOM 607 N N . ARG A 1 74 ? 6.921 -11.360 -4.803 1.00 93.81 74 ARG A N 1
ATOM 608 C CA . ARG A 1 74 ? 6.679 -11.101 -6.246 1.00 93.81 74 ARG A CA 1
ATOM 609 C C . ARG A 1 74 ? 5.211 -11.196 -6.698 1.00 93.81 74 ARG A C 1
ATOM 611 O O . ARG A 1 74 ? 4.812 -10.558 -7.666 1.00 93.81 74 ARG A O 1
ATOM 618 N N . ASN A 1 75 ? 4.387 -11.970 -5.991 1.00 96.31 75 ASN A N 1
ATOM 619 C CA . ASN A 1 75 ? 2.961 -12.112 -6.301 1.00 96.31 75 ASN A CA 1
ATOM 620 C C . ASN A 1 75 ? 2.133 -10.860 -5.969 1.00 96.31 75 ASN A C 1
ATOM 622 O O . ASN A 1 75 ? 1.078 -10.650 -6.571 1.00 96.31 75 ASN A O 1
ATOM 626 N N . VAL A 1 76 ? 2.586 -10.042 -5.016 1.00 96.75 76 VAL A N 1
ATOM 627 C CA . VAL A 1 76 ? 1.868 -8.852 -4.534 1.00 96.75 76 VAL A CA 1
ATOM 628 C C . VAL A 1 76 ? 2.662 -7.560 -4.699 1.00 96.75 76 VAL A C 1
ATOM 630 O O . VAL A 1 76 ? 2.063 -6.510 -4.920 1.00 96.75 76 VAL A O 1
ATOM 633 N N . TYR A 1 77 ? 3.991 -7.625 -4.656 1.00 97.25 77 TYR A N 1
ATOM 634 C CA . TYR A 1 77 ? 4.864 -6.511 -4.991 1.00 97.25 77 TYR A CA 1
ATOM 635 C C . TYR A 1 77 ? 5.015 -6.436 -6.510 1.00 97.25 77 TYR A C 1
ATOM 637 O O . TYR A 1 77 ? 5.868 -7.091 -7.107 1.00 97.25 77 TYR A O 1
ATOM 645 N N . LYS A 1 78 ? 4.126 -5.662 -7.136 1.00 96.50 78 LYS A N 1
ATOM 646 C CA . LYS A 1 78 ? 4.108 -5.413 -8.581 1.00 96.50 78 LYS A CA 1
ATOM 647 C C . LYS A 1 78 ? 4.348 -3.923 -8.838 1.00 96.50 78 LYS A C 1
ATOM 649 O O . LYS A 1 78 ? 3.385 -3.150 -8.765 1.00 96.50 78 LYS A O 1
ATOM 654 N N . PRO A 1 79 ? 5.610 -3.510 -9.054 1.00 96.38 79 PRO A N 1
ATOM 655 C CA . PRO A 1 79 ? 5.946 -2.160 -9.490 1.00 96.38 79 PRO A CA 1
ATOM 656 C C . PRO A 1 79 ? 5.178 -1.784 -10.749 1.00 96.38 79 PRO A C 1
ATOM 658 O O . PRO A 1 79 ? 4.988 -2.620 -11.631 1.00 96.38 79 PRO A O 1
ATOM 661 N N . LEU A 1 80 ? 4.751 -0.526 -10.824 1.00 94.00 80 LEU A N 1
ATOM 662 C CA . LEU A 1 80 ? 4.360 0.075 -12.095 1.00 94.00 80 LEU A CA 1
ATOM 663 C C . LEU A 1 80 ? 5.527 0.014 -13.086 1.00 94.00 80 LEU A C 1
ATOM 665 O O . LEU A 1 80 ? 6.691 0.124 -12.686 1.00 94.00 80 LEU A O 1
ATOM 669 N N . GLY A 1 81 ? 5.204 -0.120 -14.374 1.00 95.19 81 GLY A N 1
ATOM 670 C CA . GLY A 1 81 ? 6.192 0.063 -15.433 1.00 95.19 81 GLY A CA 1
ATOM 671 C C . GLY A 1 81 ? 6.753 1.488 -15.419 1.00 95.19 81 GLY A C 1
ATOM 672 O O . GLY A 1 81 ? 6.148 2.397 -14.850 1.00 95.19 81 GLY A O 1
ATOM 673 N N . LEU A 1 82 ? 7.905 1.703 -16.057 1.00 92.94 82 LEU A N 1
ATOM 674 C CA . LEU A 1 82 ? 8.583 3.006 -16.061 1.00 92.94 82 LEU A CA 1
ATOM 675 C C . LEU A 1 82 ? 7.669 4.149 -16.540 1.00 92.94 82 LEU A C 1
ATOM 677 O O . LEU A 1 82 ? 7.586 5.190 -15.893 1.00 92.94 82 LEU A O 1
ATOM 681 N N . GLU A 1 83 ? 6.944 3.945 -17.640 1.00 95.00 83 GLU A N 1
ATOM 682 C CA . GLU A 1 83 ? 6.037 4.958 -18.193 1.00 95.00 83 GLU A CA 1
ATOM 683 C C . GLU A 1 83 ? 4.875 5.273 -17.247 1.00 95.00 83 GLU A C 1
ATOM 685 O O . GLU A 1 83 ? 4.565 6.439 -16.998 1.00 95.00 83 GLU A O 1
ATOM 690 N N . GLU A 1 84 ? 4.267 4.239 -16.662 1.00 92.88 84 GLU A N 1
ATOM 691 C CA . GLU A 1 84 ? 3.195 4.387 -15.677 1.00 92.88 84 GLU A CA 1
ATOM 692 C C . GLU A 1 84 ? 3.693 5.091 -14.410 1.00 92.88 84 GLU A C 1
ATOM 694 O O . GLU A 1 84 ? 2.979 5.911 -13.835 1.00 92.88 84 GLU A O 1
ATOM 699 N N . HIS A 1 85 ? 4.926 4.806 -13.987 1.00 88.75 85 HIS A N 1
ATOM 700 C CA . HIS A 1 85 ? 5.575 5.456 -12.855 1.00 88.75 85 HIS A CA 1
ATOM 701 C C . HIS A 1 85 ? 5.750 6.958 -13.111 1.00 88.75 85 HIS A C 1
ATOM 703 O O . HIS A 1 85 ? 5.337 7.776 -12.288 1.00 88.75 85 HIS A O 1
ATOM 709 N N . ILE A 1 86 ? 6.292 7.326 -14.275 1.00 89.81 86 ILE A N 1
ATOM 710 C CA . ILE A 1 86 ? 6.469 8.725 -14.688 1.00 89.81 86 ILE A CA 1
ATOM 711 C C . ILE A 1 86 ? 5.110 9.430 -14.787 1.00 89.81 86 ILE A C 1
ATOM 713 O O . ILE A 1 86 ? 4.953 10.551 -14.304 1.00 89.81 86 ILE A O 1
ATOM 717 N N . ALA A 1 87 ? 4.106 8.787 -15.389 1.00 90.25 87 ALA A N 1
ATOM 718 C CA . ALA A 1 87 ? 2.761 9.345 -15.507 1.00 90.25 87 ALA A CA 1
ATOM 719 C C . ALA A 1 87 ? 2.107 9.564 -14.133 1.00 90.25 87 ALA A C 1
ATOM 721 O O . ALA A 1 87 ? 1.465 10.595 -13.901 1.00 90.25 87 ALA A O 1
ATOM 722 N N . PHE A 1 88 ? 2.308 8.623 -13.205 1.00 86.94 88 PHE A N 1
ATOM 723 C CA . PHE A 1 88 ? 1.836 8.736 -11.831 1.00 86.94 88 PHE A CA 1
ATOM 724 C C . PHE A 1 88 ? 2.481 9.934 -11.129 1.00 86.94 88 PHE A C 1
ATOM 726 O O . PHE A 1 88 ? 1.765 10.785 -10.604 1.00 86.94 88 PHE A O 1
ATOM 733 N N . GLN A 1 89 ? 3.808 10.062 -11.192 1.00 84.50 89 GLN A N 1
ATOM 734 C CA . GLN A 1 89 ? 4.533 11.183 -10.587 1.00 84.50 89 GLN A CA 1
ATOM 735 C C . GLN A 1 89 ? 4.147 12.538 -11.194 1.00 84.50 89 GLN A C 1
ATOM 737 O O . GLN A 1 89 ? 3.948 13.508 -10.468 1.00 84.50 89 GLN A O 1
ATOM 742 N N . LYS A 1 90 ? 3.950 12.618 -12.516 1.00 86.75 90 LYS A N 1
ATOM 743 C CA . LYS A 1 90 ? 3.467 13.847 -13.174 1.00 86.75 90 LYS A CA 1
ATOM 744 C C . LYS A 1 90 ? 2.080 14.274 -12.687 1.00 86.75 90 LYS A C 1
ATOM 746 O O . LYS A 1 90 ? 1.786 15.464 -12.648 1.00 86.75 90 LYS A O 1
ATOM 751 N N . THR A 1 91 ? 1.223 13.312 -12.348 1.00 85.50 91 THR A N 1
ATOM 752 C CA . THR A 1 91 ? -0.163 13.576 -11.931 1.00 85.50 91 THR A CA 1
ATOM 753 C C . THR A 1 91 ? -0.272 13.891 -10.440 1.00 85.50 91 THR A C 1
ATOM 755 O O . THR A 1 91 ? -1.069 14.748 -10.056 1.00 85.50 91 THR A O 1
ATOM 758 N N . TYR A 1 92 ? 0.497 13.189 -9.604 1.00 80.69 92 TYR A N 1
ATOM 759 C CA . TYR A 1 92 ? 0.339 13.192 -8.145 1.00 80.69 92 TYR A CA 1
ATOM 760 C C . TYR A 1 92 ? 1.522 13.801 -7.380 1.00 80.69 92 TYR A C 1
ATOM 762 O O . TYR A 1 92 ? 1.435 13.930 -6.162 1.00 80.69 92 TYR A O 1
ATOM 770 N N . GLY A 1 93 ? 2.581 14.215 -8.076 1.00 74.75 93 GLY A N 1
ATOM 771 C CA . GLY A 1 93 ? 3.799 14.760 -7.485 1.00 74.75 93 GLY A CA 1
ATOM 772 C C . GLY A 1 93 ? 4.927 13.732 -7.383 1.00 74.75 93 GLY A C 1
ATOM 773 O O . GLY A 1 93 ? 4.721 12.520 -7.485 1.00 74.75 93 GLY A O 1
ATOM 774 N N . ILE A 1 94 ? 6.138 14.251 -7.202 1.00 69.25 94 ILE A N 1
ATOM 775 C CA . ILE A 1 94 ? 7.343 13.469 -6.918 1.00 69.25 94 ILE A CA 1
ATOM 776 C C . ILE A 1 94 ? 7.433 13.340 -5.390 1.00 69.25 94 ILE A C 1
ATOM 778 O O . ILE A 1 94 ? 7.187 14.320 -4.688 1.00 69.25 94 ILE A O 1
ATOM 782 N N . TYR A 1 95 ? 7.708 12.131 -4.899 1.00 58.31 95 TYR A N 1
ATOM 783 C CA . TYR A 1 95 ? 7.843 11.823 -3.470 1.00 58.31 95 TYR A CA 1
ATOM 784 C C . TYR A 1 95 ? 9.291 11.927 -3.011 1.00 58.31 95 TYR A C 1
ATOM 786 O O 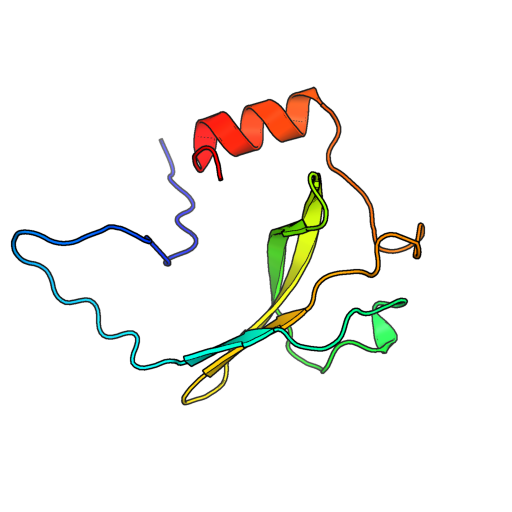. TYR A 1 95 ? 10.171 11.560 -3.823 1.00 58.31 95 TYR A O 1
#

Secondary structure (DSSP, 8-state):
------S-------SS-------EEEEPPPBSSGGGSPTTPEEEEEEETTEEEEEEEEE-SSEEEEE-B-TT-TTT--PPPHHHHHHHHHHH---

Foldseek 3Di:
DDQPDPPDDDDDDDDDDDDDPQAAEEEDDADLDPVPDDPPWDWDFDDDPRFTFTKTWDDDPRYIYIYHHDCVNVVRGDGDDPVVRVVCCVRPNDD

Sequence (95 aa):
SKRFKLKYEVVETCSNVLFYCNKVFENGPLFWKRTELPKGVKKIKALSNGSIVDCYYKEMKTKIIFYRPNPNARNVYKPLGLEEHIAFQKTYGIY

pLDDT: mean 78.53, std 24.54, range [23.45, 97.94]

Radius of gyration: 14.84 Å; chains: 1; bounding box: 24×44×33 Å